Protein AF-W1XZG1-F1 (afdb_monomer_lite)

pLDDT: mean 92.7, std 4.39, range [69.81, 96.44]

Structure (mmCIF, N/CA/C/O backbone):
data_AF-W1XZG1-F1
#
_entry.id   AF-W1XZG1-F1
#
loop_
_atom_site.group_PDB
_atom_site.id
_atom_site.type_symbol
_atom_site.label_atom_id
_atom_site.label_alt_id
_atom_site.label_comp_id
_atom_site.label_asym_id
_atom_site.label_entity_id
_atom_site.label_seq_id
_atom_site.pdbx_PDB_ins_code
_atom_site.Cartn_x
_atom_site.Cartn_y
_atom_site.Cartn_z
_atom_site.occupancy
_atom_site.B_iso_or_equiv
_atom_site.auth_seq_id
_atom_site.auth_comp_id
_atom_site.auth_asym_id
_atom_site.auth_atom_id
_atom_site.pdbx_PDB_model_num
ATOM 1 N N . VAL A 1 1 ? -3.917 -10.577 1.533 1.00 85.69 1 VAL A N 1
ATOM 2 C CA . VAL A 1 1 ? -4.938 -9.885 0.703 1.00 85.69 1 VAL A CA 1
ATOM 3 C C . VAL A 1 1 ? -4.730 -8.374 0.693 1.00 85.69 1 VAL A C 1
ATOM 5 O O . VAL A 1 1 ? -4.410 -7.860 -0.367 1.00 85.69 1 VAL A O 1
ATOM 8 N N . ALA A 1 2 ? -4.799 -7.679 1.838 1.00 89.69 2 ALA A N 1
ATOM 9 C CA . ALA A 1 2 ? -4.583 -6.224 1.909 1.00 89.69 2 ALA A CA 1
ATOM 10 C C . ALA A 1 2 ? -3.265 -5.759 1.256 1.00 89.69 2 ALA A C 1
ATOM 12 O O . ALA A 1 2 ? -3.285 -4.834 0.458 1.00 89.69 2 ALA A O 1
ATOM 13 N N . GLY A 1 3 ? -2.147 -6.456 1.499 1.00 92.81 3 GLY A N 1
ATOM 14 C CA . GLY A 1 3 ? -0.870 -6.137 0.846 1.00 92.81 3 GLY A CA 1
ATOM 15 C C . GLY A 1 3 ? -0.894 -6.270 -0.684 1.00 92.81 3 GLY A C 1
ATOM 16 O O . GLY A 1 3 ? -0.374 -5.410 -1.370 1.00 92.81 3 GLY A O 1
ATOM 17 N N . LEU A 1 4 ? -1.559 -7.289 -1.241 1.00 93.56 4 LEU A N 1
ATOM 18 C CA . LEU A 1 4 ? -1.667 -7.455 -2.702 1.00 93.56 4 LEU A CA 1
ATOM 19 C C . LEU A 1 4 ? -2.543 -6.371 -3.347 1.00 93.56 4 LEU A C 1
ATOM 21 O O . LEU A 1 4 ? -2.272 -5.915 -4.452 1.00 93.56 4 LEU A O 1
ATOM 25 N N . ILE A 1 5 ? -3.605 -5.959 -2.653 1.00 95.56 5 ILE A N 1
ATOM 26 C CA . ILE A 1 5 ? -4.487 -4.886 -3.120 1.00 95.56 5 ILE A CA 1
ATOM 27 C C . ILE A 1 5 ? -3.765 -3.539 -3.016 1.00 95.56 5 ILE A C 1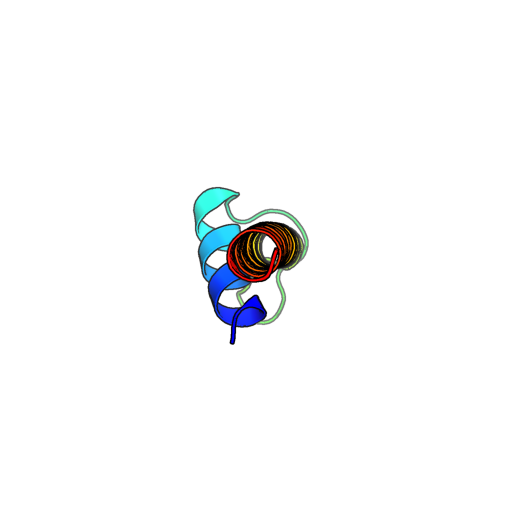
ATOM 29 O O . ILE A 1 5 ? -3.755 -2.760 -3.965 1.00 95.56 5 ILE A O 1
ATOM 33 N N . GLY A 1 6 ? -3.123 -3.279 -1.878 1.00 95.00 6 GLY A N 1
ATOM 34 C CA . GLY A 1 6 ? -2.378 -2.050 -1.644 1.00 95.00 6 GLY A CA 1
ATOM 35 C C . GLY A 1 6 ? -1.174 -1.905 -2.571 1.00 95.00 6 GLY A C 1
ATOM 36 O O . GLY A 1 6 ? -0.908 -0.791 -3.010 1.00 95.00 6 GLY A O 1
ATOM 37 N N . SER A 1 7 ? -0.502 -2.995 -2.954 1.00 94.75 7 SER A N 1
ATOM 38 C CA . SER A 1 7 ? 0.576 -2.934 -3.943 1.00 94.75 7 SER A CA 1
ATOM 39 C C . SER A 1 7 ? 0.073 -2.592 -5.337 1.00 94.75 7 SER A C 1
ATOM 41 O O . SER A 1 7 ? 0.620 -1.691 -5.964 1.00 94.75 7 SER A O 1
ATOM 43 N N . ALA A 1 8 ? -1.004 -3.231 -5.799 1.00 93.38 8 ALA A N 1
ATOM 44 C CA . ALA A 1 8 ? -1.596 -2.935 -7.102 1.00 93.38 8 ALA A CA 1
ATOM 45 C C . ALA A 1 8 ? -2.085 -1.477 -7.196 1.00 93.38 8 ALA A C 1
ATOM 47 O O . ALA A 1 8 ? -1.876 -0.806 -8.209 1.00 93.38 8 ALA A O 1
ATOM 48 N N . ILE A 1 9 ? -2.703 -0.972 -6.123 1.00 94.50 9 ILE A N 1
ATOM 49 C CA . ILE A 1 9 ? -3.149 0.423 -6.028 1.00 94.50 9 ILE A CA 1
ATOM 50 C C . ILE A 1 9 ? -1.945 1.372 -5.939 1.00 94.50 9 ILE A C 1
ATOM 52 O O . ILE A 1 9 ? -1.910 2.380 -6.641 1.00 94.50 9 ILE A O 1
ATOM 56 N N . GLY A 1 10 ? -0.943 1.036 -5.125 1.00 93.75 10 GLY A N 1
ATOM 57 C CA . GLY A 1 10 ? 0.284 1.812 -4.944 1.00 93.75 10 GLY A CA 1
ATOM 58 C C . GLY A 1 10 ? 1.061 2.004 -6.234 1.00 93.75 10 GLY A C 1
ATOM 59 O O . GLY A 1 10 ? 1.372 3.135 -6.592 1.00 93.75 10 GLY A O 1
ATOM 60 N N . SER A 1 11 ? 1.306 0.920 -6.969 1.00 93.44 11 SER A N 1
ATOM 61 C CA . SER A 1 11 ? 1.984 0.965 -8.267 1.00 93.44 11 SER A CA 1
ATOM 62 C C . SER A 1 11 ? 1.216 1.796 -9.298 1.00 93.44 11 SER A C 1
ATOM 64 O O . SER A 1 11 ? 1.831 2.533 -10.060 1.00 93.44 11 SER A O 1
ATOM 66 N N . LYS A 1 12 ? -0.125 1.752 -9.297 1.00 92.44 12 LYS A N 1
ATOM 67 C CA . LYS A 1 12 ? -0.934 2.590 -10.200 1.00 92.44 12 LYS A CA 1
ATOM 68 C C . LYS A 1 12 ? -0.952 4.070 -9.820 1.00 92.44 12 LYS A C 1
ATOM 70 O O . LYS A 1 12 ? -0.942 4.909 -10.713 1.00 92.44 12 LYS A O 1
ATOM 75 N N . LEU A 1 13 ? -1.025 4.394 -8.529 1.00 93.50 13 LEU A N 1
ATOM 76 C CA . LEU A 1 13 ? -1.137 5.779 -8.055 1.00 93.50 13 LEU A CA 1
ATOM 77 C C . LEU A 1 13 ? 0.204 6.510 -8.047 1.00 93.50 13 LEU A C 1
ATOM 79 O O . LEU A 1 13 ? 0.269 7.682 -8.402 1.00 93.50 13 LEU A O 1
ATOM 83 N N . LEU A 1 14 ? 1.261 5.828 -7.608 1.00 92.56 14 LEU A N 1
ATOM 84 C CA . LEU A 1 14 ? 2.594 6.410 -7.459 1.00 92.56 14 LEU A CA 1
ATOM 85 C C . LEU A 1 14 ? 3.415 6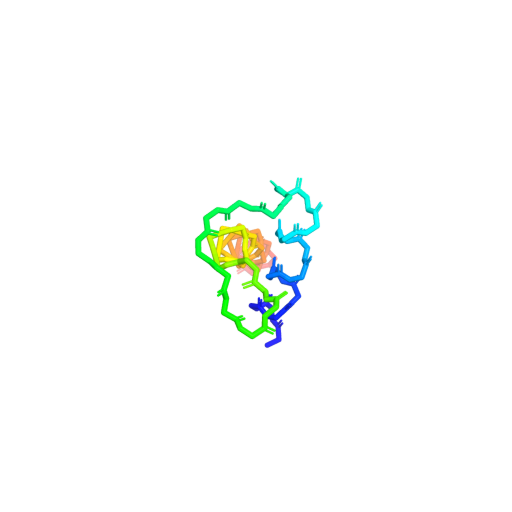.295 -8.750 1.00 92.56 14 LEU A C 1
ATOM 87 O O . LEU A 1 14 ? 4.450 6.945 -8.857 1.00 92.56 14 LEU A O 1
ATOM 91 N N . GLY A 1 15 ? 2.954 5.500 -9.718 1.00 88.94 15 GLY A N 1
ATOM 92 C CA . GLY A 1 15 ? 3.641 5.236 -10.977 1.00 88.94 15 GLY A CA 1
ATOM 93 C C . GLY A 1 15 ? 4.724 4.168 -10.851 1.00 88.94 15 GLY A C 1
ATOM 94 O O . GLY A 1 15 ? 4.872 3.504 -9.825 1.00 88.94 15 GLY A O 1
ATOM 95 N N . GLU A 1 16 ? 5.497 4.002 -11.921 1.00 88.88 16 GLU A N 1
ATOM 96 C CA . GLU A 1 16 ? 6.539 2.982 -12.013 1.00 88.88 16 GLU A CA 1
ATOM 97 C C . GLU A 1 16 ? 7.917 3.623 -11.860 1.00 88.88 16 GLU A C 1
ATOM 99 O O . GLU A 1 16 ? 8.525 4.094 -12.818 1.00 88.88 16 GLU A O 1
ATOM 104 N N . TRP A 1 17 ? 8.404 3.671 -10.623 1.00 91.38 17 TRP A N 1
ATOM 105 C CA . TRP A 1 17 ? 9.740 4.170 -10.316 1.00 91.38 17 TRP A CA 1
ATOM 106 C C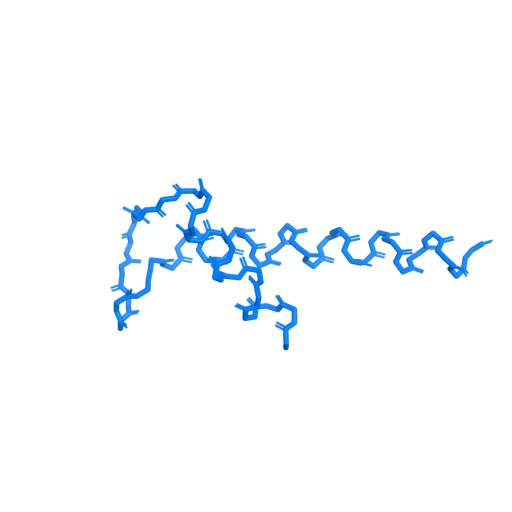 . TRP A 1 17 ? 10.463 3.261 -9.326 1.00 91.38 17 TRP A C 1
ATOM 108 O O . TRP A 1 17 ? 9.855 2.544 -8.527 1.00 91.38 17 TRP A O 1
ATOM 118 N N . GLY A 1 18 ? 11.794 3.303 -9.390 1.00 88.88 18 GLY A N 1
ATOM 119 C CA . GLY A 1 18 ? 12.670 2.425 -8.619 1.00 88.88 18 GLY A CA 1
ATOM 120 C C . GLY A 1 18 ? 12.830 1.022 -9.226 1.00 88.88 18 GLY A C 1
ATOM 121 O O . GLY A 1 18 ? 12.422 0.782 -10.361 1.00 88.88 18 GLY A O 1
ATOM 122 N N . PRO A 1 19 ? 13.473 0.093 -8.495 1.00 92.19 19 PRO A N 1
ATOM 123 C CA . PRO A 1 19 ? 13.684 -1.279 -8.941 1.00 92.19 19 PRO A CA 1
ATOM 124 C C . PRO A 1 19 ? 12.376 -2.029 -9.222 1.00 92.19 19 PRO A C 1
ATOM 126 O O . PRO A 1 19 ? 11.444 -2.039 -8.414 1.00 92.19 19 PRO A O 1
ATOM 129 N N . ILE A 1 20 ? 12.355 -2.682 -10.383 1.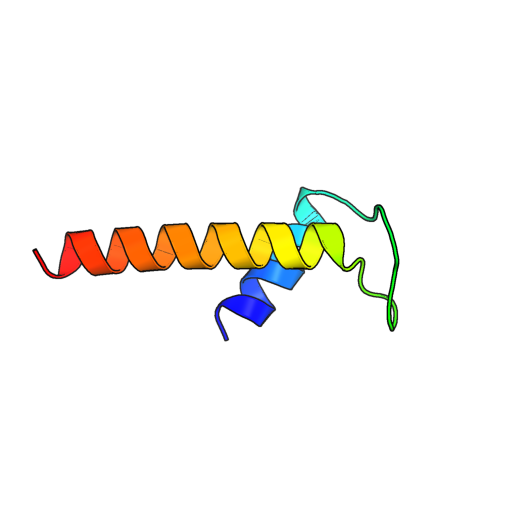00 93.25 20 ILE A N 1
ATOM 130 C CA . ILE A 1 20 ? 11.247 -3.487 -10.900 1.00 93.25 20 ILE A CA 1
ATOM 131 C C . ILE A 1 20 ? 11.640 -4.960 -10.773 1.00 93.25 20 ILE A C 1
ATOM 133 O O . ILE A 1 20 ? 12.685 -5.368 -11.281 1.00 93.25 20 ILE A O 1
ATOM 137 N N . LEU A 1 21 ? 10.804 -5.766 -10.118 1.00 90.50 21 LEU A N 1
ATOM 138 C CA . LEU A 1 21 ? 10.974 -7.220 -10.035 1.00 90.50 21 LEU A CA 1
ATOM 139 C C . LEU A 1 21 ? 9.759 -7.902 -10.643 1.00 90.50 21 LEU A C 1
ATOM 141 O O . LEU A 1 21 ? 8.628 -7.633 -10.244 1.00 90.50 21 LEU A O 1
ATOM 145 N N . GLY A 1 22 ? 9.991 -8.777 -11.624 1.00 89.19 22 GLY A N 1
ATOM 146 C CA . GLY A 1 22 ? 8.911 -9.527 -12.272 1.00 89.19 22 GLY A CA 1
ATOM 147 C C . GLY A 1 22 ? 7.839 -8.638 -12.915 1.00 89.19 22 GLY A C 1
ATOM 148 O O . GLY A 1 22 ? 6.678 -9.028 -12.949 1.00 89.19 22 GLY A O 1
ATOM 149 N N . GLY A 1 23 ? 8.210 -7.436 -13.376 1.00 88.19 23 GLY A N 1
ATOM 150 C CA . GLY A 1 23 ? 7.282 -6.471 -13.977 1.00 88.19 23 GLY A CA 1
ATOM 151 C C . GLY A 1 23 ? 6.480 -5.628 -12.979 1.00 88.19 23 GLY A C 1
ATOM 152 O O . GLY A 1 23 ? 5.586 -4.907 -13.402 1.00 88.19 23 GLY A O 1
ATOM 153 N N . VAL A 1 24 ? 6.784 -5.692 -11.676 1.00 89.50 24 VAL A N 1
ATOM 154 C CA . VAL A 1 24 ? 6.126 -4.870 -10.647 1.00 89.50 24 VAL A CA 1
ATOM 155 C C . VAL A 1 24 ? 7.138 -3.915 -10.001 1.00 89.50 24 VAL A C 1
ATOM 157 O O . VAL A 1 24 ? 8.178 -4.374 -9.512 1.00 89.50 24 VAL A O 1
ATOM 160 N N . PRO A 1 25 ? 6.867 -2.597 -9.961 1.00 94.19 25 PRO A N 1
ATOM 161 C CA . PRO A 1 25 ? 7.740 -1.636 -9.298 1.00 94.19 25 PRO A CA 1
ATOM 162 C C . PRO A 1 25 ? 7.622 -1.775 -7.774 1.00 94.19 25 PRO A C 1
ATOM 164 O O . PRO A 1 25 ? 6.559 -1.544 -7.190 1.00 94.19 25 PRO A O 1
ATOM 167 N N . ILE A 1 26 ? 8.723 -2.161 -7.125 1.00 94.12 26 ILE A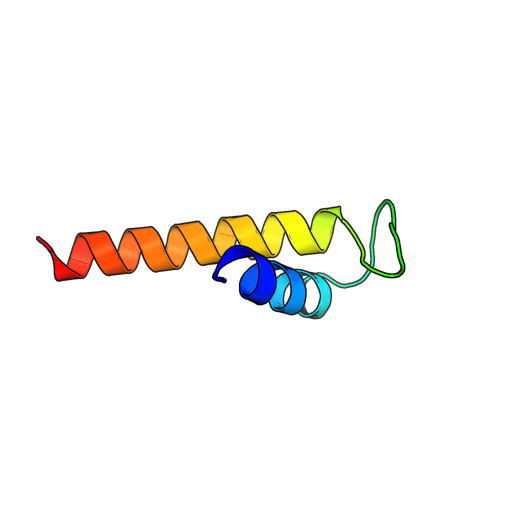 N 1
ATOM 168 C CA . ILE A 1 26 ? 8.726 -2.601 -5.721 1.00 94.12 26 ILE A CA 1
ATOM 169 C C . ILE A 1 26 ? 8.417 -1.447 -4.768 1.00 94.12 26 ILE A C 1
ATOM 171 O O . ILE A 1 26 ? 7.629 -1.623 -3.844 1.00 94.12 26 ILE A O 1
ATOM 175 N N . LEU A 1 27 ? 9.042 -0.278 -4.957 1.00 94.50 27 LEU A N 1
ATOM 176 C CA . LEU A 1 27 ? 8.873 0.849 -4.032 1.00 94.50 27 LEU A CA 1
ATOM 177 C C . LEU A 1 27 ? 7.429 1.379 -4.032 1.00 94.50 27 LEU A C 1
ATOM 179 O O . LEU A 1 27 ? 6.821 1.397 -2.960 1.00 94.50 27 LEU A O 1
ATOM 183 N N . PRO A 1 28 ? 6.841 1.733 -5.190 1.00 94.62 28 PRO A N 1
ATOM 184 C CA . PRO A 1 28 ? 5.426 2.087 -5.298 1.00 94.62 28 PRO A CA 1
ATOM 185 C C . PRO A 1 28 ? 4.491 1.042 -4.678 1.00 94.62 28 PRO A C 1
ATOM 187 O O . PRO A 1 28 ? 3.583 1.382 -3.915 1.00 94.62 28 PRO A O 1
ATOM 190 N N . ALA A 1 29 ? 4.746 -0.241 -4.956 1.00 95.75 29 ALA A N 1
ATOM 191 C CA . ALA A 1 29 ? 3.977 -1.358 -4.419 1.00 95.75 29 ALA A CA 1
ATOM 192 C C . ALA A 1 29 ? 4.048 -1.435 -2.884 1.00 95.75 29 ALA A C 1
ATOM 194 O O . ALA A 1 29 ? 3.030 -1.625 -2.210 1.00 95.75 29 ALA A O 1
ATOM 195 N N . LEU A 1 30 ? 5.244 -1.283 -2.314 1.00 95.00 30 LEU A N 1
ATOM 196 C CA . LEU A 1 30 ? 5.456 -1.356 -0.871 1.00 95.00 30 LEU A CA 1
ATOM 197 C C . LEU A 1 30 ? 4.757 -0.193 -0.160 1.00 95.00 30 LEU A C 1
ATOM 199 O O . LEU A 1 30 ? 4.037 -0.406 0.815 1.00 95.00 30 LEU A O 1
ATOM 203 N N . ILE A 1 31 ? 4.918 1.022 -0.690 1.00 95.75 31 ILE A N 1
ATOM 204 C CA . ILE A 1 31 ? 4.320 2.238 -0.130 1.00 95.75 31 ILE A CA 1
ATOM 205 C C . ILE A 1 31 ? 2.792 2.127 -0.140 1.00 95.75 31 ILE A C 1
ATOM 207 O O . ILE A 1 31 ? 2.162 2.324 0.900 1.00 95.75 31 ILE A O 1
ATOM 211 N N . GLY A 1 32 ? 2.186 1.741 -1.268 1.00 95.19 32 GLY A N 1
ATOM 212 C CA . GLY A 1 32 ? 0.732 1.566 -1.339 1.00 95.19 32 GLY A CA 1
ATOM 213 C C . GLY A 1 32 ? 0.205 0.482 -0.399 1.00 95.19 32 GLY A C 1
ATOM 214 O O . GLY A 1 32 ? -0.842 0.660 0.225 1.00 95.19 32 GLY A O 1
ATOM 215 N N . SER A 1 33 ? 0.957 -0.610 -0.226 1.00 96.31 33 SER A N 1
ATOM 216 C CA . SER A 1 33 ? 0.619 -1.671 0.731 1.00 96.31 33 SER A CA 1
ATOM 217 C C . SER A 1 33 ? 0.603 -1.161 2.167 1.00 96.31 33 SER A C 1
ATOM 219 O O . SER A 1 33 ? -0.361 -1.405 2.892 1.00 96.31 33 SER A O 1
ATOM 221 N N . ILE A 1 34 ? 1.648 -0.436 2.573 1.00 96.44 34 ILE A N 1
ATOM 222 C CA . ILE A 1 34 ? 1.777 0.113 3.927 1.00 96.44 34 ILE A CA 1
ATOM 223 C C . ILE A 1 34 ? 0.645 1.104 4.205 1.00 96.44 34 ILE A C 1
ATOM 225 O O . ILE A 1 34 ? -0.019 0.989 5.233 1.00 96.44 34 ILE A O 1
ATOM 229 N N . ILE A 1 35 ? 0.377 2.029 3.279 1.00 96.00 35 ILE A N 1
ATOM 230 C CA . ILE A 1 35 ? -0.699 3.020 3.426 1.00 96.00 35 ILE A CA 1
ATOM 231 C C . ILE A 1 35 ? -2.054 2.327 3.590 1.00 96.00 35 ILE A C 1
ATOM 233 O O . ILE A 1 35 ? -2.815 2.671 4.495 1.00 96.00 35 ILE A O 1
ATOM 237 N N . LEU A 1 36 ? -2.355 1.327 2.758 1.00 95.50 36 LEU A N 1
ATOM 238 C CA . LEU A 1 36 ? -3.630 0.618 2.838 1.00 95.50 36 LEU A CA 1
ATOM 239 C C . LEU A 1 36 ? -3.771 -0.151 4.158 1.00 95.50 36 LEU A C 1
ATOM 241 O O . LEU A 1 36 ? -4.833 -0.113 4.775 1.00 95.50 36 LEU A O 1
ATOM 245 N N . ILE A 1 37 ? -2.702 -0.798 4.628 1.00 95.56 37 ILE A N 1
ATOM 246 C CA . ILE A 1 37 ? -2.692 -1.472 5.934 1.00 95.56 37 ILE A CA 1
ATOM 247 C C . ILE A 1 37 ? -2.923 -0.466 7.065 1.00 95.56 37 ILE A C 1
ATOM 249 O O . ILE A 1 37 ? -3.715 -0.74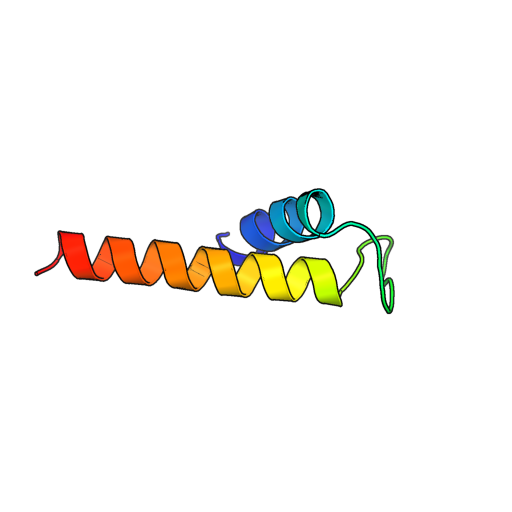9 7.962 1.00 95.56 37 ILE A O 1
ATOM 253 N N . LEU A 1 38 ? -2.285 0.707 7.017 1.00 96.19 38 LEU A N 1
ATOM 254 C CA . LEU A 1 38 ? -2.493 1.763 8.009 1.00 96.19 38 LEU A CA 1
ATOM 255 C C . LEU A 1 38 ? -3.949 2.234 8.024 1.00 96.19 38 LEU A C 1
ATOM 257 O O . LEU A 1 38 ? -4.545 2.302 9.095 1.00 96.19 38 LEU A O 1
ATOM 261 N N . LEU A 1 39 ? -4.548 2.488 6.859 1.00 95.31 39 LEU A N 1
ATOM 262 C CA . LEU A 1 39 ? -5.949 2.906 6.756 1.00 95.31 39 LEU A CA 1
ATOM 263 C C . LEU A 1 39 ? -6.912 1.843 7.293 1.00 95.31 39 LEU A C 1
ATOM 265 O O . LEU A 1 39 ? -7.804 2.163 8.076 1.00 95.31 39 LEU A O 1
ATOM 269 N N . VAL A 1 40 ? -6.715 0.578 6.917 1.00 94.44 40 VAL A N 1
ATOM 270 C CA . VAL A 1 40 ? -7.555 -0.530 7.395 1.00 94.44 40 VAL A CA 1
ATOM 271 C C . VAL A 1 40 ? -7.383 -0.736 8.898 1.00 94.44 40 VAL A C 1
ATOM 273 O O . VAL A 1 40 ? -8.371 -0.938 9.596 1.00 94.44 40 VAL A O 1
ATOM 276 N N . SER A 1 41 ? -6.154 -0.649 9.411 1.00 93.19 41 SER A N 1
ATOM 277 C CA . SER A 1 41 ? -5.868 -0.768 10.844 1.00 93.19 41 SER A CA 1
ATOM 278 C C . SER A 1 41 ? -6.521 0.363 11.643 1.00 93.19 41 SER A C 1
ATOM 280 O O . SER A 1 41 ? -7.154 0.118 12.669 1.00 93.19 41 SER A O 1
ATOM 282 N N . LEU A 1 42 ? -6.454 1.598 11.134 1.00 95.06 42 LEU A N 1
ATOM 283 C CA . LEU A 1 42 ? -7.145 2.745 11.722 1.00 95.06 42 LEU A CA 1
ATOM 284 C C . LEU A 1 42 ? -8.664 2.556 11.702 1.00 95.06 42 LEU A C 1
ATOM 286 O O . LEU A 1 42 ? -9.301 2.749 12.734 1.00 95.06 42 LEU A O 1
ATOM 290 N N . MET A 1 43 ? -9.244 2.126 10.578 1.00 95.31 43 MET A N 1
ATOM 291 C CA . MET A 1 43 ? -10.679 1.832 10.504 1.00 95.31 43 MET A CA 1
ATOM 292 C C . MET A 1 43 ? -11.088 0.725 11.478 1.00 95.31 43 MET A C 1
ATOM 294 O O . MET A 1 43 ? -12.064 0.889 12.203 1.00 95.31 43 MET A O 1
ATOM 298 N N . ALA A 1 44 ? -10.335 -0.373 11.538 1.00 94.25 44 ALA A N 1
ATOM 299 C CA . ALA A 1 44 ? -10.608 -1.471 12.459 1.00 94.25 44 ALA A CA 1
ATOM 300 C C . ALA A 1 44 ? -10.548 -1.008 13.923 1.00 94.25 44 ALA A C 1
ATOM 302 O O . ALA A 1 44 ? -11.414 -1.372 14.715 1.00 94.25 44 ALA A O 1
ATOM 303 N N . LYS A 1 45 ? -9.577 -0.150 14.269 1.00 95.00 45 LYS A N 1
ATOM 304 C CA . LYS A 1 45 ? -9.466 0.454 15.602 1.00 95.00 45 LYS A CA 1
ATOM 305 C C . LYS A 1 45 ? -10.647 1.367 15.935 1.00 95.00 45 LYS A C 1
ATOM 307 O O . LYS A 1 45 ? -11.082 1.363 17.077 1.00 95.00 45 LYS A O 1
ATOM 312 N N . ILE A 1 46 ? -11.148 2.144 14.974 1.00 95.25 46 ILE A N 1
ATOM 313 C CA . ILE A 1 46 ? -12.304 3.034 15.176 1.00 95.25 46 ILE A CA 1
ATOM 314 C C . ILE A 1 46 ? -13.592 2.227 15.362 1.00 95.25 46 ILE A C 1
ATOM 316 O O . ILE A 1 46 ? -14.416 2.588 16.188 1.00 95.25 46 ILE A O 1
ATOM 320 N N . VAL A 1 47 ? -13.771 1.140 14.608 1.00 95.25 47 VAL A N 1
ATOM 321 C CA . VAL A 1 47 ? -14.983 0.305 14.685 1.00 95.25 47 VAL A CA 1
ATOM 322 C C . VAL A 1 47 ? -15.049 -0.503 15.987 1.00 95.25 47 VAL A C 1
ATOM 324 O O . VAL A 1 47 ? -16.140 -0.823 16.447 1.00 95.25 47 VAL A O 1
ATOM 327 N N . HIS A 1 48 ? -13.901 -0.856 16.571 1.00 83.00 48 HIS A N 1
ATOM 328 C CA . HIS A 1 48 ? -13.818 -1.692 17.774 1.00 83.00 48 HIS A CA 1
ATOM 329 C C . HIS A 1 48 ? -13.565 -0.904 19.076 1.00 83.00 48 HIS A C 1
ATOM 331 O O . HIS A 1 48 ? -13.166 -1.496 20.078 1.00 83.00 48 HIS A O 1
ATOM 337 N N . ASN A 1 49 ? -13.764 0.416 19.069 1.00 69.81 49 ASN A N 1
ATOM 338 C CA . ASN A 1 49 ? -13.598 1.304 20.225 1.00 69.81 49 ASN A CA 1
ATOM 339 C C . ASN A 1 49 ? -14.884 2.085 20.487 1.00 69.81 49 ASN A C 1
ATOM 341 O O . ASN A 1 49 ? -15.113 2.427 21.666 1.00 69.81 49 ASN A O 1
#

Foldseek 3Di:
DLLVVQLVVQCVPVDADDDDDPNGRDVSSRVSSVVSCVVVVVVVVVVVD

InterPro domains:
  IPR007341 Transglycosylase-associated protein [PF04226] (1-44)

Sequence (49 aa):
VAGLIGSAIGSKLLGEWGPILGGVPILPALIGSIILILLVSLMAKIVHN

Radius of gyration: 12.19 Å; chains: 1; bounding box: 29×16×34 Å

Secondary structure (DSSP, 8-state):
-HHHHHHHHHHHHH-S-S-EETTEEHHHHHHHHHHHHHHHHHHHHHHT-

Organism: NCBI:txid408170